Protein AF-A0AAW7KTG6-F1 (afdb_monomer)

Structure (mmCIF, N/CA/C/O backbone):
data_AF-A0AAW7KTG6-F1
#
_entry.id   AF-A0AAW7KTG6-F1
#
loop_
_atom_site.group_PDB
_atom_site.id
_atom_site.type_symbol
_atom_site.label_atom_id
_atom_site.label_alt_id
_atom_site.label_comp_id
_atom_site.label_asym_id
_atom_site.label_entity_id
_atom_site.label_seq_id
_atom_site.pdbx_PDB_ins_code
_atom_site.Cartn_x
_atom_site.Cartn_y
_atom_site.Cartn_z
_atom_site.occupancy
_atom_site.B_iso_or_equiv
_atom_site.auth_seq_id
_atom_site.auth_comp_id
_atom_site.auth_asym_id
_atom_site.auth_atom_id
_atom_site.pdbx_PDB_model_num
ATOM 1 N N . LEU A 1 1 ? -55.251 18.005 27.381 1.00 54.94 1 LEU A N 1
ATOM 2 C CA . LEU A 1 1 ? -54.548 16.953 26.604 1.00 54.94 1 LEU A CA 1
ATOM 3 C C . LEU A 1 1 ? -53.705 17.511 25.452 1.00 54.94 1 LEU A C 1
ATOM 5 O O . LEU A 1 1 ? -52.565 17.093 25.327 1.00 54.94 1 LEU A O 1
ATOM 9 N N . VAL A 1 2 ? -54.190 18.504 24.697 1.00 56.12 2 VAL A N 1
ATOM 10 C CA . VAL A 1 2 ? -53.517 19.065 23.500 1.00 56.12 2 VAL A CA 1
ATOM 11 C C . VAL A 1 2 ? -52.095 19.621 23.751 1.00 56.12 2 VAL A C 1
ATOM 13 O O . VAL A 1 2 ? -51.200 19.399 22.944 1.00 56.12 2 VAL A O 1
ATOM 16 N N . CYS A 1 3 ? -51.829 20.256 24.902 1.00 53.31 3 CYS A N 1
ATOM 17 C CA . CYS A 1 3 ? -50.490 20.791 25.218 1.00 53.31 3 CYS A CA 1
ATOM 18 C C . CYS A 1 3 ? -49.404 19.720 25.450 1.00 53.31 3 CYS A C 1
ATOM 20 O O . CYS A 1 3 ? -48.224 19.987 25.237 1.00 53.31 3 CYS A O 1
ATOM 22 N N . ARG A 1 4 ? -49.772 18.507 25.888 1.00 53.12 4 ARG A N 1
ATOM 23 C CA . ARG A 1 4 ? -48.797 17.448 26.211 1.00 53.12 4 ARG A CA 1
ATOM 24 C C . ARG A 1 4 ? -48.237 16.782 24.953 1.00 53.12 4 ARG A C 1
ATOM 26 O O . ARG A 1 4 ? -47.059 16.448 24.918 1.00 53.12 4 ARG A O 1
ATOM 33 N N . GLU A 1 5 ? -49.061 16.639 23.918 1.00 57.28 5 GLU A N 1
ATOM 34 C CA . GLU A 1 5 ? -48.641 16.072 22.631 1.00 57.28 5 GLU A CA 1
ATOM 35 C C . GLU A 1 5 ? -47.726 17.017 21.846 1.00 57.28 5 GLU A C 1
ATOM 37 O O . GLU A 1 5 ? -46.780 16.564 21.203 1.00 57.28 5 GLU A O 1
ATOM 42 N N . ALA A 1 6 ? -47.958 18.330 21.939 1.00 60.41 6 ALA A N 1
ATOM 43 C CA . ALA A 1 6 ? -47.102 19.331 21.306 1.00 60.41 6 ALA A CA 1
ATOM 44 C C . ALA A 1 6 ? -45.691 19.355 21.922 1.00 60.41 6 ALA A C 1
ATOM 46 O O . ALA A 1 6 ? -44.704 19.367 21.190 1.00 60.41 6 ALA A O 1
ATOM 47 N N . LEU A 1 7 ? -45.590 19.277 23.255 1.00 57.72 7 LEU A N 1
ATOM 48 C CA . LEU A 1 7 ? -44.311 19.209 23.975 1.00 57.72 7 LEU A CA 1
ATOM 49 C C . LEU A 1 7 ? -43.516 17.936 23.650 1.00 57.72 7 LEU A C 1
ATOM 51 O O . LEU A 1 7 ? -42.298 18.002 23.498 1.00 57.72 7 LEU A O 1
ATOM 55 N N . LEU A 1 8 ? -44.197 16.794 23.498 1.00 60.22 8 LEU A N 1
ATOM 56 C CA . LEU A 1 8 ? -43.552 15.523 23.152 1.00 60.22 8 LEU A CA 1
ATOM 57 C C . LEU A 1 8 ? -43.033 15.511 21.703 1.00 60.22 8 LEU A C 1
ATOM 59 O O . LEU A 1 8 ? -41.958 14.991 21.427 1.00 60.22 8 LEU A O 1
ATOM 63 N N . LYS A 1 9 ? -43.773 16.113 20.763 1.00 59.06 9 LYS A N 1
ATOM 64 C CA . LYS A 1 9 ? -43.326 16.239 19.366 1.00 59.06 9 LYS A CA 1
ATOM 65 C C . LYS A 1 9 ? -42.139 17.192 19.228 1.00 59.06 9 LYS A C 1
ATOM 67 O O . LYS A 1 9 ? -41.232 16.911 18.448 1.00 59.06 9 LYS A O 1
ATOM 72 N N . LEU A 1 10 ? -42.114 18.277 20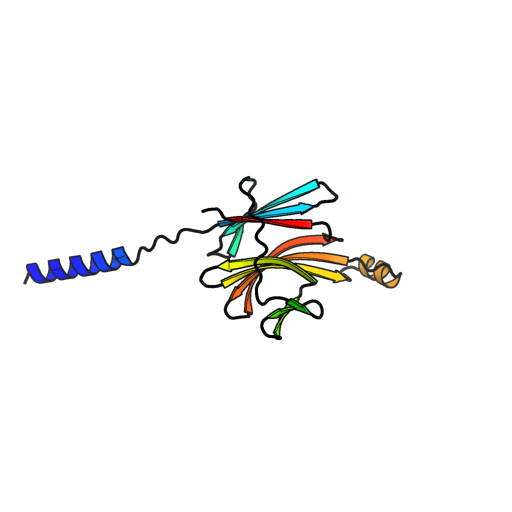.007 1.00 59.50 10 LEU A N 1
ATOM 73 C CA . LEU A 1 10 ? -41.000 19.227 20.007 1.00 59.50 10 LEU A CA 1
ATOM 74 C C . LEU A 1 10 ? -39.707 18.586 20.535 1.00 59.50 10 LEU A C 1
ATOM 76 O O . LEU A 1 10 ? -38.645 18.793 19.954 1.00 59.50 10 LEU A O 1
ATOM 80 N N . SER A 1 11 ? -39.795 17.770 21.594 1.00 58.97 11 SER A N 1
ATOM 81 C CA . SER A 1 11 ? -38.623 17.099 22.169 1.00 58.97 11 SER A CA 1
ATOM 82 C C . SER A 1 11 ? -38.060 16.010 21.255 1.00 58.97 11 SER A C 1
ATOM 84 O O . SER A 1 11 ? -36.844 15.912 21.114 1.00 58.97 11 SER A O 1
ATOM 86 N N . ILE A 1 12 ? -38.916 15.245 20.571 1.00 61.00 12 ILE A N 1
ATOM 87 C CA . ILE A 1 12 ? -38.491 14.221 19.602 1.00 61.00 12 ILE A CA 1
ATOM 88 C C . ILE A 1 12 ? -37.848 14.868 18.365 1.00 61.00 12 ILE A C 1
ATOM 90 O O . ILE A 1 12 ? -36.825 14.385 17.882 1.00 61.00 12 ILE A O 1
ATOM 94 N N . SER A 1 13 ? -38.395 15.987 17.878 1.00 59.09 13 SER A N 1
ATOM 95 C CA . SER A 1 13 ? -37.826 16.707 16.731 1.00 59.09 13 SER A CA 1
ATOM 96 C C . SER A 1 13 ? -36.478 17.361 17.060 1.00 59.09 13 SER A C 1
ATOM 98 O O . SER A 1 13 ? -35.589 17.3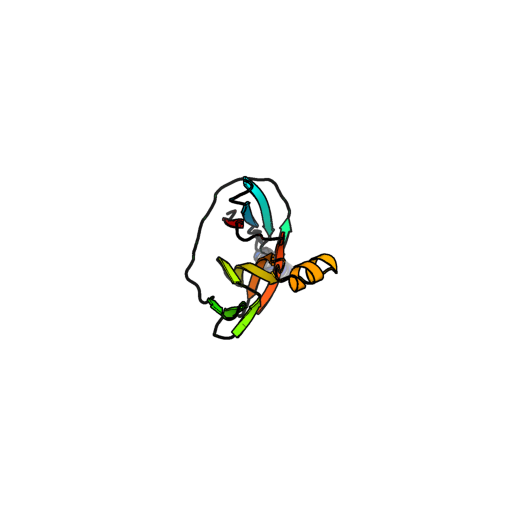77 16.212 1.00 59.09 13 SER A O 1
ATOM 100 N N . LEU A 1 14 ? -36.300 17.857 18.291 1.00 56.50 14 LEU A N 1
ATOM 101 C CA . LEU A 1 14 ? -35.021 18.390 18.769 1.00 56.50 14 LEU A CA 1
ATOM 102 C C . LEU A 1 14 ? -33.980 17.273 18.959 1.00 56.50 14 LEU A C 1
ATOM 104 O O . LEU A 1 14 ? -32.814 17.461 18.628 1.00 56.50 14 LEU A O 1
ATOM 108 N N . LEU A 1 15 ? -34.409 16.094 19.425 1.00 55.75 15 LEU A N 1
ATOM 109 C CA . LEU A 1 15 ? -33.554 14.911 19.551 1.00 55.75 15 LEU A CA 1
ATOM 110 C C . LEU A 1 15 ? -33.044 14.439 18.179 1.00 55.75 15 LEU A C 1
ATOM 112 O O . LEU A 1 15 ? -31.866 14.140 18.043 1.00 55.75 15 LEU A O 1
ATOM 116 N N . LEU A 1 16 ? -33.899 14.429 17.149 1.00 54.25 16 LEU A N 1
ATOM 117 C CA . LEU A 1 16 ? -33.520 14.069 15.774 1.00 54.25 16 LEU A CA 1
ATOM 118 C C . LEU A 1 16 ? -32.534 15.066 15.138 1.00 54.25 16 LEU A C 1
ATOM 120 O O . LEU A 1 16 ? -31.619 14.643 14.436 1.00 54.25 16 LEU A O 1
ATOM 124 N N . LEU A 1 17 ? -32.665 16.365 15.430 1.00 52.72 17 LEU A N 1
ATOM 125 C CA . LEU A 1 17 ? -31.733 17.408 14.969 1.00 52.72 17 LEU A CA 1
ATOM 126 C C . LEU A 1 17 ? -30.344 17.319 15.624 1.00 52.72 17 LEU A C 1
ATOM 128 O O . LEU A 1 17 ? -29.353 17.729 15.021 1.00 52.72 17 LEU A O 1
ATOM 132 N N . LEU A 1 18 ? -30.248 16.745 16.826 1.00 52.19 18 LEU A N 1
ATOM 133 C CA . LEU A 1 18 ? -28.968 16.492 17.498 1.00 52.19 18 LEU A CA 1
ATOM 134 C C . LEU A 1 18 ? -28.226 15.262 16.943 1.00 52.19 18 LEU A C 1
ATOM 136 O O . LEU A 1 18 ? -27.041 15.106 17.220 1.00 52.19 18 LEU A O 1
ATOM 140 N N . PHE A 1 19 ? -28.885 14.412 16.143 1.00 51.62 19 PHE A N 1
ATOM 141 C CA . PHE A 1 19 ? -28.254 13.263 15.477 1.00 51.62 19 PHE A CA 1
ATOM 142 C C . PHE A 1 19 ? -27.781 13.548 14.048 1.00 51.62 19 PHE A C 1
ATOM 144 O O . PHE A 1 19 ? -27.044 12.738 13.486 1.00 51.62 19 PHE A O 1
ATOM 151 N N . SER A 1 20 ? -28.113 14.705 13.472 1.00 43.09 20 SER A N 1
ATOM 152 C CA . SER A 1 20 ? -27.475 15.204 12.248 1.00 43.09 20 SER A CA 1
ATOM 153 C C . SER A 1 20 ? -26.084 15.766 12.555 1.00 43.09 20 SER A C 1
ATOM 155 O O . SER A 1 20 ? -25.802 16.947 12.366 1.00 43.09 20 SER A O 1
ATOM 157 N N . PHE A 1 21 ? -25.196 14.907 13.055 1.00 47.59 21 PHE A N 1
ATOM 158 C CA . PHE A 1 21 ? -23.769 15.178 13.015 1.00 47.59 21 PHE A CA 1
ATOM 159 C C . PHE A 1 21 ? -23.369 15.265 11.545 1.00 47.59 21 PHE A C 1
ATOM 161 O O . PHE A 1 21 ? -23.441 14.278 10.812 1.00 47.59 21 PHE A O 1
ATOM 168 N N . ASN A 1 22 ? -22.974 16.466 11.119 1.00 43.22 22 ASN A N 1
ATOM 169 C CA . ASN A 1 22 ? -22.273 16.675 9.862 1.00 43.22 22 ASN A CA 1
ATOM 170 C C . ASN A 1 22 ? -21.080 15.719 9.829 1.00 43.22 22 ASN A C 1
ATOM 172 O O . ASN A 1 22 ? -20.089 15.915 10.533 1.00 43.22 22 ASN A O 1
ATOM 176 N N . THR A 1 23 ? -21.186 14.668 9.025 1.00 51.41 23 THR A N 1
ATOM 177 C CA . THR A 1 23 ? -20.049 13.846 8.632 1.00 51.41 23 THR A CA 1
ATOM 178 C C . THR A 1 23 ? -19.234 14.693 7.668 1.00 51.41 23 THR A C 1
ATOM 180 O O . THR A 1 23 ? -19.413 14.640 6.457 1.00 51.41 23 THR A O 1
ATOM 183 N N . ILE A 1 24 ? -18.381 15.556 8.221 1.00 54.00 24 ILE A N 1
ATOM 184 C CA . ILE A 1 24 ? -17.347 16.235 7.445 1.00 54.00 24 ILE A CA 1
ATOM 185 C C . ILE A 1 24 ? -16.476 15.123 6.860 1.00 54.00 24 ILE A C 1
ATOM 187 O O . ILE A 1 24 ? -15.797 14.403 7.598 1.00 54.00 24 ILE A O 1
ATOM 191 N N . SER A 1 25 ? -16.572 14.929 5.543 1.00 57.06 25 SER A N 1
ATOM 192 C CA . SER A 1 25 ? -15.662 14.049 4.819 1.00 57.06 25 SER A CA 1
ATOM 193 C C . SER A 1 25 ? -14.272 14.648 4.932 1.00 57.06 25 SER A C 1
ATOM 195 O O . SER A 1 25 ? -14.042 15.768 4.485 1.00 57.06 25 SER A O 1
ATOM 197 N N . LYS A 1 26 ? -13.372 13.932 5.606 1.00 70.69 26 LYS A N 1
ATOM 198 C CA . LYS A 1 26 ? -11.953 14.271 5.604 1.00 70.69 26 LYS A CA 1
ATOM 199 C C . LYS A 1 26 ? -11.344 13.556 4.409 1.00 70.69 26 LYS A C 1
ATOM 201 O O . LYS A 1 26 ? -11.251 12.328 4.420 1.00 70.69 26 LYS A O 1
ATOM 206 N N . ASP A 1 27 ? -10.931 14.324 3.414 1.00 80.19 27 ASP A N 1
ATOM 207 C CA . ASP A 1 27 ? -10.280 13.789 2.226 1.00 80.19 27 ASP A CA 1
ATOM 208 C C . ASP A 1 27 ? -8.756 13.918 2.371 1.00 80.19 27 ASP A C 1
ATOM 210 O O . ASP A 1 27 ? -8.226 14.927 2.854 1.00 80.19 27 ASP A O 1
ATOM 214 N N . LEU A 1 28 ? -8.035 12.876 1.961 1.00 85.31 28 LEU A N 1
ATOM 215 C CA . LEU A 1 28 ? -6.578 12.879 1.862 1.00 85.31 28 LEU A CA 1
ATOM 216 C C . LEU A 1 28 ? -6.146 13.027 0.416 1.00 85.31 28 LEU A C 1
ATOM 218 O O . LEU A 1 28 ? -6.543 12.240 -0.436 1.00 85.31 28 LEU A O 1
ATOM 222 N N . SER A 1 29 ? -5.253 13.971 0.159 1.00 85.94 29 SER A N 1
ATOM 223 C CA . SER A 1 29 ? -4.547 14.064 -1.113 1.00 85.94 29 SER A CA 1
ATOM 224 C C . SER A 1 29 ? -3.238 13.290 -1.003 1.00 85.94 29 SER A C 1
ATOM 226 O O . SER A 1 29 ? -2.427 13.544 -0.115 1.00 85.94 29 SER A O 1
ATOM 228 N N . ILE A 1 30 ? -3.028 12.322 -1.887 1.00 87.25 30 ILE A N 1
ATOM 229 C CA . ILE A 1 30 ? -1.838 11.473 -1.930 1.00 87.25 30 ILE A CA 1
ATOM 230 C C . ILE A 1 30 ? -1.135 11.733 -3.256 1.00 87.25 30 ILE A C 1
ATOM 232 O O . ILE A 1 30 ? -1.690 11.481 -4.321 1.00 87.25 30 ILE A O 1
ATOM 236 N N . GLU A 1 31 ? 0.098 12.206 -3.189 1.00 88.50 31 GLU A N 1
ATOM 237 C CA . GLU A 1 31 ? 0.966 12.407 -4.339 1.00 88.50 31 GLU A CA 1
ATOM 238 C C . GLU A 1 31 ? 2.050 11.322 -4.345 1.00 88.50 31 GLU A C 1
ATOM 240 O O . GLU A 1 31 ? 2.844 11.202 -3.408 1.00 88.50 31 GLU A O 1
ATOM 245 N N . LEU A 1 32 ? 2.083 10.516 -5.405 1.00 87.38 32 LEU A N 1
ATOM 246 C CA . LEU A 1 32 ? 3.184 9.608 -5.710 1.00 87.38 32 LEU A CA 1
ATOM 247 C C . LEU A 1 32 ? 4.130 10.291 -6.694 1.00 87.38 32 LEU A C 1
ATOM 249 O O . LEU A 1 32 ? 3.702 10.697 -7.770 1.00 87.38 32 LEU A O 1
ATOM 253 N N . LEU A 1 33 ? 5.413 10.371 -6.354 1.00 86.62 33 LEU A N 1
ATOM 254 C CA . LEU A 1 33 ? 6.445 11.022 -7.160 1.00 86.62 33 LEU A CA 1
ATOM 255 C C . LEU A 1 33 ? 7.522 10.029 -7.564 1.00 86.62 33 LEU A C 1
ATOM 257 O O . LEU A 1 33 ? 8.221 9.496 -6.703 1.00 86.62 33 LEU A O 1
ATOM 261 N N . ASN A 1 34 ? 7.709 9.820 -8.862 1.00 84.38 34 ASN A N 1
ATOM 262 C CA . ASN A 1 34 ? 8.836 9.062 -9.379 1.00 84.38 34 ASN A CA 1
ATOM 263 C C . ASN A 1 34 ? 10.056 9.971 -9.526 1.00 84.38 34 ASN A C 1
ATOM 265 O O . ASN A 1 34 ? 10.141 10.756 -10.468 1.00 84.38 34 ASN A O 1
ATOM 269 N N . LEU A 1 35 ? 11.038 9.815 -8.640 1.00 83.31 35 LEU A N 1
ATOM 270 C CA . LEU A 1 35 ? 12.232 10.665 -8.640 1.00 83.31 35 LEU A CA 1
ATOM 271 C C . LEU A 1 35 ? 13.126 10.505 -9.882 1.00 83.31 35 LEU A C 1
ATOM 273 O O . LEU A 1 35 ? 13.962 11.364 -10.128 1.00 83.31 35 LEU A O 1
ATOM 277 N N . ILE A 1 36 ? 12.985 9.412 -10.641 1.00 83.81 36 ILE A N 1
ATOM 278 C CA . ILE A 1 36 ? 13.826 9.136 -11.819 1.00 83.81 36 ILE A CA 1
ATOM 279 C C . ILE A 1 36 ? 13.159 9.623 -13.106 1.00 83.81 36 ILE A C 1
ATOM 281 O O . ILE A 1 36 ? 13.827 10.171 -13.975 1.00 83.81 36 ILE A O 1
ATOM 285 N N . LYS A 1 37 ? 11.853 9.376 -13.251 1.00 80.88 37 LYS A N 1
ATOM 286 C CA . LYS A 1 37 ? 11.105 9.694 -14.479 1.00 80.88 37 LYS A CA 1
ATOM 287 C C . LYS A 1 37 ? 10.404 11.052 -14.440 1.00 80.88 37 LYS A C 1
ATOM 289 O O . LYS A 1 37 ? 9.785 11.417 -15.429 1.00 80.88 37 LYS A O 1
ATOM 294 N N . GLU A 1 38 ? 10.456 11.746 -13.302 1.00 79.12 38 GLU A N 1
ATOM 295 C CA . GLU A 1 38 ? 9.730 13.002 -13.059 1.00 79.12 38 GLU A CA 1
ATOM 296 C C . GLU A 1 38 ? 8.209 12.873 -13.289 1.00 79.12 38 GLU A C 1
ATOM 298 O O . GLU A 1 38 ? 7.509 13.834 -13.595 1.00 79.12 38 GLU A O 1
ATOM 303 N N . GLU A 1 39 ? 7.681 11.658 -13.120 1.00 81.69 39 GLU A N 1
ATOM 304 C CA . GLU A 1 39 ? 6.253 11.358 -13.207 1.00 81.69 39 GLU A CA 1
ATOM 305 C C . GLU A 1 39 ? 5.594 11.564 -11.840 1.00 81.69 39 GLU A C 1
ATOM 307 O O . GLU A 1 39 ? 6.150 11.167 -10.810 1.00 81.69 39 GLU A O 1
ATOM 312 N N . SER A 1 40 ? 4.383 12.124 -11.829 1.00 83.56 40 SER A N 1
ATOM 313 C CA . SER A 1 40 ? 3.572 12.242 -10.621 1.00 83.56 40 SER A CA 1
ATOM 314 C C . SER A 1 40 ? 2.161 11.696 -10.820 1.00 83.56 40 SER A C 1
ATOM 316 O O . SER A 1 40 ? 1.534 11.893 -11.864 1.00 83.56 40 SER A O 1
ATOM 318 N N . PHE A 1 41 ? 1.655 11.006 -9.799 1.00 84.75 41 PHE A N 1
ATOM 319 C CA . PHE A 1 41 ? 0.253 10.615 -9.703 1.00 84.75 41 PHE A CA 1
ATOM 320 C C . PHE A 1 41 ? -0.366 11.256 -8.473 1.00 84.75 41 PHE A C 1
ATOM 322 O O . PHE A 1 41 ? 0.181 11.156 -7.377 1.00 84.75 41 PHE A O 1
ATOM 329 N N . LEU A 1 42 ? -1.514 11.899 -8.665 1.00 84.69 42 LEU A N 1
ATOM 330 C CA . LEU A 1 42 ? -2.287 12.509 -7.595 1.00 84.69 42 LEU A CA 1
ATOM 331 C C . LEU A 1 42 ? -3.576 11.722 -7.399 1.00 84.69 42 LEU A C 1
ATOM 333 O O . LEU A 1 42 ? -4.327 11.483 -8.346 1.00 84.69 42 LEU A O 1
ATOM 337 N N . TYR A 1 43 ? -3.823 11.349 -6.154 1.00 86.12 43 TYR A N 1
ATOM 338 C CA . TYR A 1 43 ? -5.025 10.661 -5.726 1.00 86.12 43 TYR A CA 1
ATOM 339 C C . TYR A 1 43 ? -5.712 11.455 -4.626 1.00 86.12 43 TYR A C 1
ATOM 341 O O . TYR A 1 43 ? -5.054 12.065 -3.787 1.00 86.12 43 TYR A O 1
ATOM 349 N N . SER A 1 44 ? -7.036 11.396 -4.601 1.00 85.88 44 SER A N 1
ATOM 350 C CA . SER A 1 44 ? -7.849 11.825 -3.470 1.00 85.88 44 SER A CA 1
ATOM 351 C C . SER A 1 44 ? -8.476 10.588 -2.834 1.00 85.88 44 SER A C 1
ATOM 353 O O . SER A 1 44 ? -9.026 9.739 -3.534 1.00 85.88 44 SER A O 1
ATOM 355 N N . LEU A 1 45 ? -8.352 10.451 -1.520 1.00 87.50 45 LEU A N 1
ATOM 356 C CA . LEU A 1 45 ? -8.873 9.336 -0.745 1.00 87.50 45 LEU A CA 1
ATOM 357 C C . LEU A 1 45 ? -9.889 9.857 0.270 1.00 87.50 45 LEU A C 1
ATOM 359 O O . LEU A 1 45 ? -9.524 10.578 1.198 1.00 87.50 45 LEU A O 1
ATOM 363 N N . ASP A 1 46 ? -11.139 9.432 0.127 1.00 87.56 46 ASP A N 1
ATOM 364 C CA . ASP A 1 46 ? -12.170 9.632 1.146 1.00 87.56 46 ASP A CA 1
ATOM 365 C C . ASP A 1 46 ? -11.891 8.680 2.318 1.00 87.56 46 ASP A C 1
ATOM 367 O O . ASP A 1 46 ? -11.925 7.457 2.163 1.00 87.56 46 ASP A O 1
ATOM 371 N N . LEU A 1 47 ? -11.607 9.224 3.503 1.00 83.75 47 LEU A N 1
ATOM 372 C CA . LEU A 1 47 ? -11.272 8.430 4.691 1.00 83.75 47 LEU A CA 1
ATOM 373 C C . LEU A 1 47 ? -12.454 7.648 5.283 1.00 83.75 47 LEU A C 1
ATOM 375 O O . LEU A 1 47 ? -12.247 6.638 5.972 1.00 83.75 47 LEU A O 1
ATOM 379 N N . ASN A 1 48 ? -13.685 8.097 5.042 1.00 82.75 48 ASN A N 1
ATOM 380 C CA . ASN A 1 48 ? -14.890 7.444 5.541 1.00 82.75 48 ASN A CA 1
ATOM 381 C C . ASN A 1 48 ? -15.202 6.206 4.707 1.00 82.75 48 ASN A C 1
ATOM 383 O O . ASN A 1 48 ? -15.381 5.122 5.267 1.00 82.75 48 ASN A O 1
ATOM 387 N N . SER A 1 49 ? -15.242 6.366 3.382 1.00 83.69 49 SER A N 1
ATOM 388 C CA . SER A 1 49 ? -15.555 5.272 2.456 1.00 83.69 49 SER A CA 1
ATOM 389 C C . SER A 1 49 ? -14.343 4.443 2.038 1.00 83.69 49 SER A C 1
ATOM 391 O O . SER A 1 49 ? -14.533 3.367 1.478 1.00 83.69 49 SER A O 1
ATOM 393 N N . PHE A 1 50 ? -13.129 4.931 2.311 1.00 87.25 50 PHE A N 1
ATOM 394 C CA . PHE A 1 50 ? -11.862 4.364 1.847 1.00 87.25 50 PHE A CA 1
ATOM 395 C C . PHE A 1 50 ? -11.871 4.121 0.330 1.00 87.25 50 PHE A C 1
ATOM 397 O O . PHE A 1 50 ? -11.485 3.068 -0.167 1.00 87.25 50 PHE A O 1
ATOM 404 N N . LYS A 1 51 ? -12.367 5.107 -0.428 1.00 85.94 51 LYS A N 1
ATOM 405 C CA . LYS A 1 51 ? -12.415 5.063 -1.894 1.00 85.94 51 LYS A CA 1
ATOM 406 C C . LYS A 1 51 ? -11.441 6.053 -2.502 1.00 85.94 51 LYS A C 1
ATOM 408 O O . LYS A 1 51 ? -11.387 7.216 -2.106 1.00 85.94 51 LYS A O 1
ATOM 413 N N . LEU A 1 52 ? -10.698 5.565 -3.490 1.00 86.00 52 LEU A N 1
ATOM 414 C CA . LEU A 1 52 ? -9.729 6.339 -4.250 1.00 86.00 52 LEU A CA 1
ATOM 415 C C . LEU A 1 52 ? -10.411 6.984 -5.457 1.00 86.00 52 LEU A C 1
ATOM 417 O O . LEU A 1 52 ? -10.992 6.288 -6.288 1.00 86.00 52 LEU A O 1
ATOM 421 N N . ASN A 1 53 ? -10.286 8.299 -5.571 1.00 82.81 53 ASN A N 1
ATOM 422 C CA . ASN A 1 53 ? -10.661 9.061 -6.749 1.00 82.81 53 ASN A CA 1
ATOM 423 C C . ASN A 1 53 ? -9.388 9.604 -7.399 1.00 82.81 53 ASN A C 1
ATOM 425 O O . ASN A 1 53 ? -8.596 10.306 -6.766 1.00 82.81 53 ASN A O 1
ATOM 429 N N . GLU A 1 54 ? -9.186 9.288 -8.674 1.00 73.44 54 GLU A N 1
ATOM 430 C CA . GLU A 1 54 ? -8.131 9.909 -9.471 1.00 73.44 54 GLU A CA 1
ATOM 431 C C . GLU A 1 54 ? -8.571 11.325 -9.841 1.00 73.44 54 GLU A C 1
ATOM 433 O O . GLU A 1 54 ? -9.429 11.515 -10.699 1.00 73.44 54 GLU A O 1
ATOM 438 N N . ASN A 1 55 ? -7.996 12.326 -9.179 1.00 60.78 55 ASN A N 1
ATOM 439 C CA . ASN A 1 55 ? -8.253 13.730 -9.472 1.00 60.78 55 ASN A CA 1
ATOM 440 C C . ASN A 1 55 ? -6.930 14.490 -9.584 1.00 60.78 55 ASN A C 1
ATOM 442 O O . ASN A 1 55 ? -6.038 14.360 -8.748 1.00 60.78 55 ASN A O 1
ATOM 446 N N . LYS A 1 56 ? -6.833 15.344 -10.607 1.00 43.97 56 LYS A N 1
ATOM 447 C CA . LYS A 1 56 ? -5.782 16.359 -10.725 1.00 43.97 56 LYS A CA 1
ATOM 448 C C . LYS A 1 56 ? -6.173 17.574 -9.886 1.00 43.97 56 LYS A C 1
ATOM 450 O O . LYS A 1 56 ? -6.941 18.402 -10.364 1.00 43.97 56 LYS A O 1
ATOM 455 N N . SER A 1 57 ? -5.643 17.708 -8.673 1.00 39.22 57 SER A N 1
ATOM 456 C CA . SER A 1 57 ? -5.552 19.024 -8.028 1.00 39.22 57 SER A CA 1
ATOM 457 C C . SER A 1 57 ? -4.451 19.084 -6.972 1.00 39.22 57 SER A C 1
ATOM 459 O O . SER A 1 57 ? -4.359 18.231 -6.093 1.00 39.22 57 SER A O 1
ATOM 461 N N . THR A 1 58 ? -3.652 20.141 -7.081 1.00 47.91 58 THR A N 1
ATOM 462 C CA . THR A 1 58 ? -2.743 20.734 -6.090 1.00 47.91 58 THR A CA 1
ATOM 463 C C . THR A 1 58 ? -3.539 21.294 -4.907 1.00 47.91 58 THR A C 1
ATOM 465 O O . THR A 1 58 ? -4.603 21.869 -5.125 1.00 47.91 58 THR A O 1
ATOM 468 N N . ASP A 1 59 ? -3.096 21.144 -3.659 1.00 38.31 59 ASP A N 1
ATOM 469 C CA . ASP A 1 59 ? -2.058 21.955 -3.005 1.00 38.31 59 ASP A CA 1
ATOM 470 C C . ASP A 1 59 ? -1.877 21.537 -1.521 1.00 38.31 59 ASP A C 1
ATOM 472 O O . ASP A 1 59 ? -2.709 20.819 -0.963 1.00 38.31 59 ASP A O 1
ATOM 476 N N . ASN A 1 60 ? -0.806 22.033 -0.891 1.00 39.38 60 ASN A N 1
ATOM 477 C CA . ASN A 1 60 ? -0.402 21.916 0.527 1.00 39.38 60 ASN A CA 1
ATOM 478 C C . ASN A 1 60 ? 0.074 20.548 1.043 1.00 39.38 60 ASN A C 1
ATOM 480 O O . ASN A 1 60 ? -0.568 19.851 1.824 1.00 39.38 60 ASN A O 1
ATOM 484 N N . THR A 1 61 ? 1.316 20.245 0.683 1.00 44.06 61 THR A N 1
ATOM 485 C CA . THR A 1 61 ? 2.151 19.139 1.156 1.00 44.06 61 THR A CA 1
ATOM 486 C C . THR A 1 61 ? 2.383 19.157 2.670 1.00 44.06 61 THR A C 1
ATOM 488 O O . THR A 1 61 ? 2.950 20.112 3.202 1.00 44.06 61 THR A O 1
ATOM 491 N N . VAL A 1 62 ? 2.059 18.062 3.365 1.00 47.97 62 VAL A N 1
ATOM 492 C CA . VAL A 1 62 ? 2.464 17.852 4.763 1.00 47.97 62 VAL A CA 1
ATOM 493 C C . VAL A 1 62 ? 3.289 16.573 4.863 1.00 47.97 62 VAL A C 1
ATOM 495 O O . VAL A 1 62 ? 2.770 15.465 4.968 1.00 47.97 62 VAL A O 1
ATOM 498 N N . SER A 1 63 ? 4.611 16.720 4.885 1.00 44.03 63 SER A N 1
ATOM 499 C CA . SER A 1 63 ? 5.503 15.626 5.267 1.00 44.03 63 SER A CA 1
ATOM 500 C C . SER A 1 63 ? 5.410 15.422 6.776 1.00 44.03 63 SER A C 1
ATOM 502 O O . SER A 1 63 ? 6.039 16.146 7.542 1.00 44.03 63 SER A O 1
ATOM 504 N N . ALA A 1 64 ? 4.617 14.450 7.217 1.00 48.00 64 ALA A N 1
ATOM 505 C CA . ALA A 1 64 ? 4.623 14.015 8.606 1.00 48.00 64 ALA A CA 1
ATOM 506 C C . ALA A 1 64 ? 5.149 12.581 8.683 1.00 48.00 64 ALA A C 1
ATOM 508 O O . ALA A 1 64 ? 4.444 11.629 8.358 1.00 48.00 64 ALA A O 1
ATOM 509 N N . VAL A 1 65 ? 6.393 12.442 9.136 1.00 50.28 65 VAL A N 1
ATOM 510 C CA . VAL A 1 65 ? 6.875 11.204 9.750 1.00 50.28 65 VAL A CA 1
ATOM 511 C C . VAL A 1 65 ? 6.458 11.298 11.214 1.00 50.28 65 VAL A C 1
ATOM 513 O O . VAL A 1 65 ? 6.972 12.138 11.947 1.00 50.28 65 VAL A O 1
ATOM 516 N N . SER A 1 66 ? 5.470 10.505 11.626 1.00 44.84 66 SER A N 1
ATOM 517 C CA . SER A 1 66 ? 5.085 1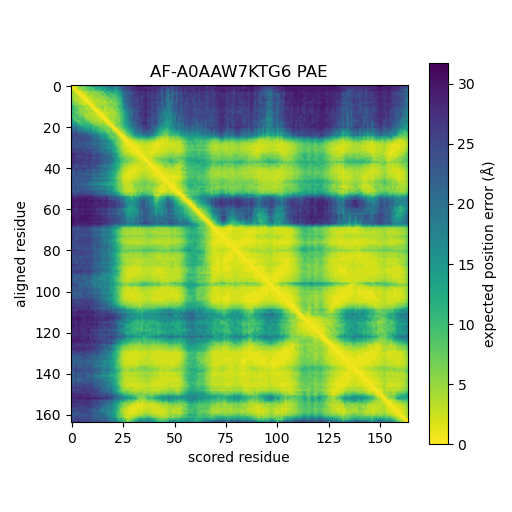0.373 13.032 1.00 44.84 66 SER A CA 1
ATOM 518 C C . SER A 1 66 ? 5.541 9.011 13.546 1.00 44.84 66 SER A C 1
ATOM 520 O O . SER A 1 66 ? 5.221 7.977 12.962 1.00 44.84 66 SER A O 1
ATOM 522 N N . GLU A 1 67 ? 6.324 9.037 14.624 1.00 55.09 67 GLU A N 1
ATOM 523 C CA . GLU A 1 67 ? 6.834 7.879 15.361 1.00 55.09 67 GLU A CA 1
ATOM 524 C C . GLU A 1 67 ? 5.685 7.032 15.916 1.00 55.09 67 GLU A C 1
ATOM 526 O O . GLU A 1 67 ? 5.102 7.393 16.935 1.00 55.09 67 GLU A O 1
ATOM 531 N N . HIS A 1 68 ? 5.342 5.909 15.282 1.00 62.03 68 HIS A N 1
ATOM 532 C CA . HIS A 1 68 ? 4.314 4.978 15.771 1.00 62.03 68 HIS A CA 1
ATOM 533 C C . HIS A 1 68 ? 4.790 3.516 15.712 1.00 62.03 68 HIS A C 1
ATOM 535 O O . HIS A 1 68 ? 5.729 3.188 14.993 1.00 62.03 68 HIS A O 1
ATOM 541 N N . ASN A 1 69 ? 4.099 2.652 16.474 1.00 79.81 69 ASN A N 1
ATOM 542 C CA . ASN A 1 69 ? 4.376 1.241 16.830 1.00 79.81 69 ASN A CA 1
ATOM 543 C C . ASN A 1 69 ? 4.503 0.225 15.671 1.00 79.81 69 ASN A C 1
ATOM 545 O O . ASN A 1 69 ? 4.381 -0.984 15.888 1.00 79.81 69 ASN A O 1
ATOM 549 N N . TYR A 1 70 ? 4.698 0.695 14.446 1.00 89.88 70 TYR A N 1
ATOM 550 C CA . TYR A 1 70 ? 4.838 -0.135 13.264 1.00 89.88 70 TYR A CA 1
ATOM 551 C C . TYR A 1 70 ? 6.311 -0.359 12.951 1.00 89.88 70 TYR A C 1
ATOM 553 O O . TYR A 1 70 ? 7.131 0.553 13.009 1.00 89.88 70 TYR A O 1
ATOM 561 N N . SER A 1 71 ? 6.647 -1.589 12.585 1.00 92.81 71 SER A N 1
ATOM 562 C CA . SER A 1 71 ? 7.986 -1.940 12.118 1.00 92.81 71 SER A CA 1
ATOM 563 C C . SER A 1 71 ? 7.896 -2.890 10.937 1.00 92.81 71 SER A C 1
ATOM 565 O O . SER A 1 71 ? 6.893 -3.584 10.766 1.00 92.81 71 SER A O 1
ATOM 567 N N . ILE A 1 72 ? 8.949 -2.926 10.126 1.00 94.06 72 ILE A N 1
ATOM 568 C CA . ILE A 1 72 ? 9.109 -3.951 9.099 1.00 94.06 72 ILE A CA 1
ATOM 569 C C . ILE A 1 72 ? 9.979 -5.068 9.662 1.00 94.06 72 ILE A C 1
ATOM 571 O O . ILE A 1 72 ? 11.113 -4.833 10.082 1.00 94.06 72 ILE A O 1
ATOM 575 N N . LYS A 1 73 ? 9.465 -6.299 9.646 1.00 93.62 73 LYS A N 1
ATOM 576 C CA . LYS A 1 73 ? 10.221 -7.501 10.011 1.00 93.62 73 LYS A CA 1
ATOM 577 C C . LYS A 1 73 ? 9.861 -8.628 9.059 1.00 93.62 73 LYS A C 1
ATOM 579 O O . LYS A 1 73 ? 8.688 -8.890 8.835 1.00 93.62 73 LYS A O 1
ATOM 584 N N . ASN A 1 74 ? 10.875 -9.309 8.523 1.00 92.62 74 ASN A N 1
ATOM 585 C CA . ASN A 1 74 ? 10.705 -10.440 7.604 1.00 92.62 74 ASN A CA 1
ATOM 586 C C . ASN A 1 74 ? 9.787 -10.135 6.403 1.00 92.62 74 ASN A C 1
ATOM 588 O O . ASN A 1 74 ? 9.010 -10.991 6.005 1.00 92.62 74 ASN A O 1
ATOM 592 N N . GLN A 1 75 ? 9.902 -8.933 5.825 1.00 92.88 75 GLN A N 1
ATOM 593 C CA . GLN A 1 75 ? 9.056 -8.469 4.711 1.00 92.88 75 GLN A CA 1
ATOM 594 C C . GLN A 1 75 ? 7.563 -8.359 5.061 1.00 92.88 75 GLN A C 1
ATOM 596 O O . GLN A 1 75 ? 6.708 -8.420 4.182 1.00 92.88 75 GLN A O 1
ATOM 601 N N . SER A 1 76 ? 7.247 -8.145 6.337 1.00 94.62 76 SER A N 1
ATOM 602 C CA . SER A 1 76 ? 5.892 -7.857 6.788 1.00 94.62 76 SER A CA 1
ATOM 603 C C . SER A 1 76 ? 5.849 -6.596 7.645 1.00 94.62 76 SER A C 1
ATOM 605 O O . SER A 1 76 ? 6.766 -6.316 8.423 1.00 94.62 76 SER A O 1
ATOM 607 N N . LEU A 1 77 ? 4.741 -5.866 7.537 1.00 95.12 77 LEU A N 1
ATOM 608 C CA . LEU A 1 77 ? 4.319 -4.854 8.492 1.00 95.12 77 LEU A CA 1
ATOM 609 C C . LEU A 1 77 ? 3.910 -5.552 9.791 1.00 95.12 77 LEU A C 1
ATOM 611 O O . LEU A 1 77 ? 3.037 -6.425 9.792 1.00 95.12 77 LEU A O 1
ATOM 615 N N . VAL A 1 78 ? 4.545 -5.165 10.894 1.00 94.31 78 VAL A N 1
ATOM 616 C CA . VAL A 1 78 ? 4.353 -5.765 12.214 1.00 94.31 78 VAL A CA 1
ATOM 617 C C . VAL A 1 78 ? 3.857 -4.726 13.212 1.00 94.31 78 VAL A C 1
ATOM 619 O O . VAL A 1 78 ? 4.439 -3.647 13.333 1.00 94.31 78 VAL A O 1
ATOM 622 N N . ILE A 1 79 ? 2.826 -5.100 13.973 1.00 91.69 79 ILE A N 1
ATOM 623 C CA . ILE A 1 79 ? 2.325 -4.387 15.155 1.00 91.69 79 ILE A CA 1
ATOM 624 C C . ILE A 1 79 ? 2.280 -5.361 16.335 1.00 91.69 79 ILE A C 1
ATOM 626 O O . ILE A 1 79 ? 1.801 -6.484 16.193 1.00 91.69 79 ILE A O 1
ATOM 630 N N . ASN A 1 80 ? 2.793 -4.967 17.505 1.00 88.88 80 ASN A N 1
ATOM 631 C CA . ASN A 1 80 ? 2.817 -5.817 18.709 1.00 88.88 80 ASN A CA 1
ATOM 632 C C . ASN A 1 80 ? 3.343 -7.244 18.431 1.00 88.88 80 ASN A C 1
ATOM 634 O O . ASN A 1 80 ? 2.737 -8.238 18.830 1.00 88.88 80 ASN A O 1
ATOM 638 N N . ASN A 1 81 ? 4.442 -7.345 17.677 1.00 88.06 81 ASN A N 1
ATOM 639 C CA . ASN A 1 81 ? 5.073 -8.596 17.234 1.00 88.06 81 ASN A CA 1
ATOM 640 C C . ASN A 1 81 ? 4.217 -9.512 16.334 1.00 88.06 81 ASN A C 1
ATOM 642 O O . ASN A 1 81 ? 4.653 -10.619 16.021 1.00 88.06 81 ASN A O 1
ATOM 646 N N . SER A 1 82 ? 3.051 -9.060 15.875 1.00 91.94 82 SER A N 1
ATOM 647 C CA . SER A 1 82 ? 2.197 -9.786 14.931 1.00 91.94 82 SER A CA 1
ATOM 648 C C . SER A 1 82 ? 2.312 -9.188 13.532 1.00 91.94 82 SER A C 1
ATOM 650 O O . SER A 1 82 ? 2.167 -7.977 13.361 1.00 91.94 82 SER A O 1
ATOM 652 N N . ALA A 1 83 ? 2.575 -10.032 12.533 1.00 94.38 83 ALA A N 1
ATOM 653 C CA . ALA A 1 83 ? 2.538 -9.635 11.129 1.00 94.38 83 ALA A CA 1
ATOM 654 C C . ALA A 1 83 ? 1.086 -9.424 10.684 1.00 94.38 83 ALA A C 1
ATOM 656 O O . ALA A 1 83 ? 0.225 -10.255 10.975 1.00 94.38 83 ALA A O 1
ATOM 657 N N . ILE A 1 84 ? 0.822 -8.312 9.999 1.00 95.25 84 ILE A N 1
ATOM 658 C CA . ILE A 1 84 ? -0.535 -7.919 9.591 1.00 95.25 84 ILE A CA 1
ATOM 659 C C . ILE A 1 84 ? -0.682 -7.684 8.087 1.00 95.25 84 ILE A C 1
ATOM 661 O O . ILE A 1 84 ? -1.805 -7.714 7.593 1.00 95.25 84 ILE A O 1
ATOM 665 N N . PHE A 1 85 ? 0.420 -7.452 7.367 1.00 95.62 85 PHE A N 1
ATOM 666 C CA . PHE A 1 85 ? 0.428 -7.266 5.914 1.00 95.62 85 PHE A CA 1
ATOM 667 C C . PHE A 1 85 ? 1.846 -7.441 5.348 1.00 95.62 85 PHE A C 1
ATOM 669 O O . PHE A 1 85 ? 2.812 -7.192 6.070 1.00 95.62 85 PHE A O 1
ATOM 676 N N . ASP A 1 86 ? 1.991 -7.814 4.077 1.00 94.94 86 ASP A N 1
ATOM 677 C CA . ASP A 1 86 ? 3.301 -7.919 3.417 1.00 94.94 86 ASP A CA 1
ATOM 678 C C . ASP A 1 86 ? 3.845 -6.532 3.051 1.00 94.94 86 ASP A C 1
ATOM 680 O O . ASP A 1 86 ? 3.195 -5.750 2.359 1.00 94.94 86 ASP A O 1
ATOM 684 N N . ALA A 1 87 ? 5.041 -6.202 3.535 1.00 94.88 87 ALA A N 1
ATOM 685 C CA . ALA A 1 87 ? 5.648 -4.889 3.352 1.00 94.88 87 ALA A CA 1
ATOM 686 C C . ALA A 1 87 ? 7.169 -4.934 3.526 1.00 94.88 87 ALA A C 1
ATOM 688 O O . ALA A 1 87 ? 7.699 -5.548 4.450 1.00 94.88 87 ALA A O 1
ATOM 689 N N . ASN A 1 88 ? 7.881 -4.197 2.683 1.00 94.31 88 ASN A N 1
ATOM 690 C CA . ASN A 1 88 ? 9.326 -4.003 2.758 1.00 94.31 88 ASN A CA 1
ATOM 691 C C . ASN A 1 88 ? 9.685 -2.633 3.341 1.00 94.31 88 ASN A C 1
ATOM 693 O O . ASN A 1 88 ? 10.778 -2.472 3.875 1.00 94.31 88 ASN A O 1
ATOM 697 N N . GLU A 1 89 ? 8.782 -1.657 3.249 1.00 92.69 89 GLU A N 1
ATOM 698 C CA . GLU A 1 89 ? 9.025 -0.287 3.699 1.00 92.69 89 GLU A CA 1
ATOM 699 C C . GLU A 1 89 ? 7.719 0.404 4.098 1.00 92.69 89 GLU A C 1
ATOM 701 O O . GLU A 1 89 ? 6.669 0.170 3.496 1.00 92.69 89 GLU A O 1
ATOM 706 N N . ILE A 1 90 ? 7.801 1.281 5.098 1.00 92.69 90 ILE A N 1
ATOM 707 C CA . ILE A 1 90 ? 6.717 2.174 5.506 1.00 92.69 90 ILE A CA 1
ATOM 708 C C . ILE A 1 90 ? 7.019 3.550 4.915 1.00 92.69 90 ILE A C 1
ATOM 710 O O . ILE A 1 90 ? 8.035 4.153 5.248 1.00 92.69 90 ILE A O 1
ATOM 714 N N . LEU A 1 91 ? 6.142 4.039 4.043 1.00 91.38 91 LEU A N 1
ATOM 715 C CA . LEU A 1 91 ? 6.302 5.322 3.353 1.00 91.38 91 LEU A CA 1
ATOM 716 C C . LEU A 1 91 ? 5.600 6.462 4.099 1.00 91.38 91 LEU A C 1
ATOM 718 O O . LEU A 1 91 ? 6.040 7.606 4.033 1.00 91.38 91 LEU A O 1
ATOM 722 N N . PHE A 1 92 ? 4.507 6.163 4.805 1.00 90.56 92 PHE A N 1
ATOM 723 C CA . PHE A 1 92 ? 3.755 7.146 5.584 1.00 90.56 92 PHE A CA 1
ATOM 724 C C . PHE A 1 92 ? 2.954 6.473 6.701 1.00 90.56 92 PHE A C 1
ATOM 726 O O . PHE A 1 92 ? 2.420 5.381 6.505 1.00 90.56 92 PHE A O 1
ATOM 733 N N . VAL A 1 93 ? 2.821 7.146 7.847 1.00 90.62 93 VAL A N 1
ATOM 734 C CA . VAL A 1 93 ? 1.946 6.727 8.952 1.00 90.62 93 VAL A CA 1
ATOM 735 C C . VAL A 1 93 ? 1.259 7.945 9.539 1.00 90.62 93 VAL A C 1
ATOM 737 O O . VAL A 1 93 ? 1.914 8.930 9.884 1.00 90.62 93 VAL A O 1
ATOM 740 N N . LYS A 1 94 ? -0.056 7.856 9.725 1.00 88.75 94 LYS A N 1
ATOM 741 C CA . LYS A 1 94 ? -0.808 8.829 10.510 1.00 88.75 94 LYS A CA 1
ATOM 742 C C . LYS A 1 94 ? -1.976 8.183 11.230 1.00 88.75 94 LYS A C 1
ATOM 744 O O . LYS A 1 94 ? -2.774 7.475 10.625 1.00 88.75 94 LYS A O 1
ATOM 749 N N . ARG A 1 95 ? -2.112 8.491 12.517 1.00 87.25 95 ARG A N 1
ATOM 750 C CA . ARG A 1 95 ? -3.281 8.104 13.298 1.00 87.25 95 ARG A CA 1
ATOM 751 C C . ARG A 1 95 ? -4.428 9.092 13.109 1.00 87.25 95 ARG A C 1
ATOM 753 O O . ARG A 1 95 ? -4.245 10.303 13.241 1.00 87.25 95 ARG A O 1
ATOM 760 N N . PHE A 1 96 ? -5.607 8.552 12.834 1.00 85.06 96 PHE A N 1
ATOM 761 C CA . PHE A 1 96 ? -6.894 9.233 12.920 1.00 85.06 96 PHE A CA 1
ATOM 762 C C . PHE A 1 96 ? -7.635 8.764 14.178 1.00 85.06 96 PHE A C 1
ATOM 764 O O . PHE A 1 96 ? -7.186 7.856 14.876 1.00 85.06 96 PHE A O 1
ATOM 771 N N . GLU A 1 97 ? -8.763 9.397 14.503 1.00 83.19 97 GLU A N 1
ATOM 772 C CA . GLU A 1 97 ? -9.470 9.178 15.775 1.00 83.19 97 GLU A CA 1
ATOM 773 C C . GLU A 1 97 ? -9.757 7.695 16.075 1.00 83.19 97 GLU A C 1
ATOM 775 O O . GLU A 1 97 ? -9.646 7.262 17.221 1.00 83.19 97 GLU A O 1
ATOM 780 N N . ASN A 1 98 ? -10.081 6.899 15.054 1.00 87.38 98 ASN A N 1
ATOM 781 C CA . ASN A 1 98 ? -10.533 5.515 15.202 1.00 87.38 98 ASN A CA 1
ATOM 782 C C . ASN A 1 98 ? -9.781 4.482 14.340 1.00 87.38 98 ASN A C 1
ATOM 784 O O . ASN A 1 98 ? -10.140 3.305 14.390 1.00 87.38 98 ASN A O 1
ATOM 788 N N . PHE A 1 99 ? -8.763 4.882 13.576 1.00 90.88 99 PHE A N 1
ATOM 789 C CA . PHE A 1 99 ? -7.913 3.983 12.786 1.00 90.88 99 PHE A CA 1
ATOM 790 C C . PHE A 1 99 ? -6.540 4.615 12.523 1.00 90.88 99 PHE A C 1
ATOM 792 O O . PHE A 1 99 ? -6.372 5.831 12.611 1.00 90.88 99 PHE A O 1
ATOM 799 N N . ASP A 1 100 ? -5.569 3.786 12.158 1.00 91.31 100 ASP A N 1
ATOM 800 C CA . ASP A 1 100 ? -4.277 4.218 11.641 1.00 91.31 100 ASP A CA 1
ATOM 801 C C . ASP A 1 100 ? -4.283 4.108 10.115 1.00 91.31 100 ASP A C 1
ATOM 803 O O . ASP A 1 100 ? -4.701 3.099 9.547 1.00 91.31 100 ASP A O 1
ATOM 807 N N . PHE A 1 101 ? -3.827 5.159 9.447 1.00 91.88 101 PHE A N 1
ATOM 808 C CA . PHE A 1 101 ? -3.596 5.174 8.013 1.00 91.88 101 PHE A CA 1
ATOM 809 C C . PHE A 1 101 ? -2.115 4.957 7.743 1.00 91.88 101 PHE A C 1
ATOM 811 O O . PHE A 1 101 ? -1.271 5.706 8.246 1.00 91.88 101 PHE A O 1
ATOM 818 N N . VAL A 1 102 ? -1.796 3.938 6.954 1.00 93.38 102 VAL A N 1
ATOM 819 C CA . VAL A 1 102 ? -0.412 3.551 6.674 1.00 93.38 102 VAL A CA 1
ATOM 820 C C . VAL A 1 102 ? -0.238 3.380 5.178 1.00 93.38 102 VAL A C 1
ATOM 822 O O . VAL A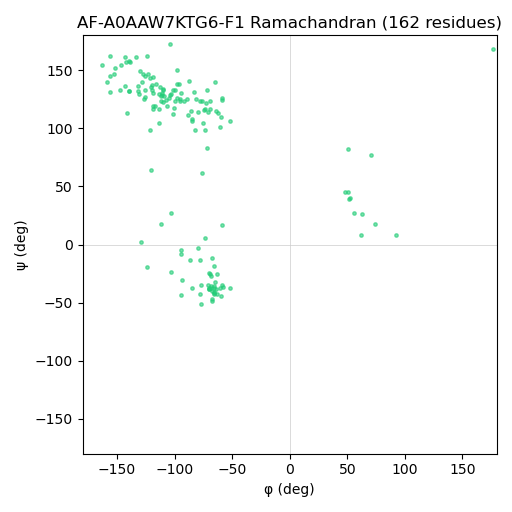 1 102 ? -0.997 2.653 4.550 1.00 93.38 102 VAL A O 1
ATOM 825 N N . ILE A 1 103 ? 0.780 4.015 4.604 1.00 93.81 103 ILE A N 1
ATOM 826 C CA . ILE A 1 103 ? 1.193 3.745 3.228 1.00 93.81 103 ILE A CA 1
ATOM 827 C C . ILE A 1 103 ? 2.470 2.923 3.274 1.00 93.81 103 ILE A C 1
ATOM 829 O O . ILE A 1 103 ? 3.448 3.316 3.912 1.00 93.81 103 ILE A O 1
ATOM 833 N N . ILE A 1 104 ? 2.459 1.784 2.595 1.00 94.81 104 ILE A N 1
ATOM 834 C CA . ILE A 1 104 ? 3.572 0.836 2.564 1.00 94.81 104 ILE A CA 1
ATOM 835 C C . ILE A 1 104 ? 4.025 0.550 1.138 1.00 94.81 104 ILE A C 1
ATOM 837 O O . ILE A 1 104 ? 3.280 0.732 0.171 1.00 94.81 104 ILE A O 1
ATOM 841 N N . ARG A 1 105 ? 5.236 0.015 1.027 1.00 94.38 105 ARG A N 1
ATOM 842 C CA . ARG A 1 105 ? 5.780 -0.571 -0.193 1.00 94.38 105 ARG A CA 1
ATOM 843 C C . ARG A 1 105 ? 5.944 -2.076 -0.019 1.00 94.38 105 ARG A C 1
ATOM 845 O O . ARG A 1 105 ? 6.607 -2.510 0.917 1.00 94.38 105 ARG A O 1
ATOM 852 N N . GLU A 1 106 ? 5.406 -2.849 -0.951 1.00 93.88 106 GLU A N 1
ATOM 853 C CA . GLU A 1 106 ? 5.633 -4.292 -1.096 1.00 93.88 106 GLU A CA 1
ATOM 854 C C . GLU A 1 106 ? 6.483 -4.517 -2.355 1.00 93.88 106 GLU A C 1
ATOM 856 O O . GLU A 1 106 ? 6.130 -4.051 -3.438 1.00 93.88 106 GLU A O 1
ATOM 861 N N . THR A 1 107 ? 7.587 -5.243 -2.237 1.00 89.94 107 THR A N 1
ATOM 862 C CA . THR A 1 107 ? 8.465 -5.631 -3.341 1.00 89.94 107 THR A CA 1
ATOM 863 C C . THR A 1 107 ? 8.645 -7.138 -3.314 1.00 89.94 107 THR A C 1
ATOM 865 O O . THR A 1 107 ? 9.090 -7.700 -2.318 1.00 89.94 107 THR A O 1
ATOM 868 N N . TYR A 1 108 ? 8.346 -7.793 -4.432 1.00 85.75 108 TYR A N 1
ATOM 869 C CA . TYR A 1 108 ? 8.477 -9.240 -4.569 1.00 85.75 108 TYR A CA 1
ATOM 870 C C . TYR A 1 108 ? 8.973 -9.618 -5.965 1.00 85.75 108 TYR A C 1
ATOM 872 O O . TYR A 1 108 ? 8.804 -8.883 -6.942 1.00 85.75 108 TYR A O 1
ATOM 880 N N . ASN A 1 109 ? 9.576 -10.800 -6.068 1.00 82.31 109 ASN A N 1
ATOM 881 C CA . ASN A 1 109 ? 9.988 -11.362 -7.350 1.00 82.31 109 ASN A CA 1
ATOM 882 C C . ASN A 1 109 ? 8.765 -11.945 -8.060 1.00 82.31 109 ASN A C 1
ATOM 884 O O . ASN A 1 109 ? 8.078 -12.809 -7.513 1.00 82.31 109 ASN A O 1
ATOM 888 N N . SER A 1 110 ? 8.482 -11.484 -9.276 1.00 73.06 110 SER A N 1
ATOM 889 C CA . SER A 1 110 ? 7.339 -11.979 -10.037 1.00 73.06 110 SER A CA 1
ATOM 890 C C . SER A 1 110 ? 7.718 -13.100 -10.991 1.00 7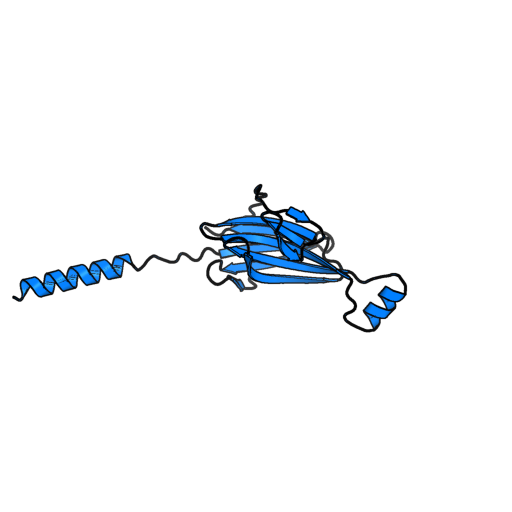3.06 110 SER A C 1
ATOM 892 O O . SER A 1 110 ? 8.593 -12.946 -11.840 1.00 73.06 110 SER A O 1
ATOM 894 N N . PHE A 1 111 ? 6.948 -14.184 -10.916 1.00 77.06 111 PHE A N 1
ATOM 895 C CA . PHE A 1 111 ? 6.991 -15.323 -11.837 1.00 77.06 111 PHE A CA 1
ATOM 896 C C . PHE A 1 111 ? 5.715 -15.418 -12.686 1.00 77.06 111 PHE A C 1
ATOM 898 O O . PHE A 1 111 ? 5.389 -16.467 -13.230 1.00 77.06 111 PHE A O 1
ATOM 905 N N . SER A 1 112 ? 4.948 -14.326 -12.768 1.00 73.00 112 SER A N 1
ATOM 906 C CA . SER A 1 112 ? 3.562 -14.338 -13.250 1.00 73.00 112 SER A CA 1
ATOM 907 C C . SER A 1 112 ? 3.384 -14.670 -14.734 1.00 73.00 112 SER A C 1
ATOM 909 O O . SER A 1 112 ? 2.252 -14.852 -15.170 1.00 73.00 112 SER A O 1
ATOM 911 N N . ASN A 1 113 ? 4.451 -14.686 -15.537 1.00 77.12 113 ASN A N 1
ATOM 912 C CA . ASN A 1 113 ? 4.377 -15.129 -16.926 1.00 77.12 113 ASN A CA 1
ATOM 913 C C . ASN A 1 113 ? 5.647 -15.906 -17.335 1.00 77.12 113 ASN A C 1
ATOM 915 O O . ASN A 1 113 ? 6.682 -15.775 -16.673 1.00 77.12 1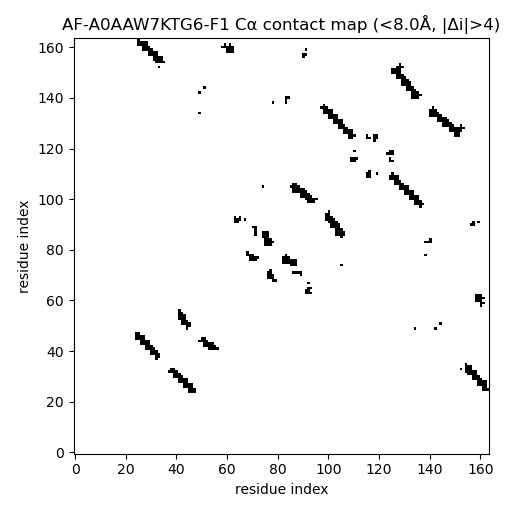13 ASN A O 1
ATOM 919 N N . PRO A 1 114 ? 5.588 -16.694 -18.426 1.00 77.06 114 PRO A N 1
ATOM 920 C CA . PRO A 1 114 ? 6.691 -17.563 -18.835 1.00 77.06 114 PRO A CA 1
ATOM 921 C C . PRO A 1 114 ? 7.992 -16.806 -19.112 1.00 77.06 114 PRO A C 1
ATOM 923 O O . PRO A 1 114 ? 9.063 -17.299 -18.787 1.00 77.06 114 PRO A O 1
ATOM 926 N N . LEU A 1 115 ? 7.908 -15.587 -19.654 1.00 78.88 115 LEU A N 1
ATOM 927 C CA . LEU A 1 115 ? 9.080 -14.748 -19.910 1.00 78.88 115 LEU A CA 1
ATOM 928 C C . LEU A 1 115 ? 9.742 -14.295 -18.604 1.00 78.88 115 LEU A C 1
ATOM 930 O O . LEU A 1 115 ? 10.941 -14.477 -18.436 1.00 78.88 115 LEU A O 1
ATOM 934 N N . LYS A 1 116 ? 8.967 -13.771 -17.650 1.00 75.12 116 LYS A N 1
ATOM 935 C CA . LYS A 1 116 ? 9.457 -13.351 -16.328 1.00 75.12 116 LYS A CA 1
ATOM 936 C C . LYS A 1 116 ? 10.063 -14.530 -15.567 1.00 75.12 116 LYS A C 1
ATOM 938 O O . LYS A 1 116 ? 11.093 -14.371 -14.920 1.00 75.12 116 LYS A O 1
ATOM 943 N N . LEU A 1 117 ? 9.474 -15.719 -15.703 1.00 79.00 117 LEU A N 1
ATOM 944 C CA . LEU A 1 117 ? 10.003 -16.951 -15.124 1.00 79.00 117 LEU A CA 1
ATOM 945 C C . LEU A 1 117 ? 11.327 -17.374 -15.776 1.00 79.00 117 LEU A C 1
ATOM 947 O O . LEU A 1 117 ? 12.280 -17.654 -15.058 1.00 79.00 117 LEU A O 1
ATOM 951 N N . LEU A 1 118 ? 11.422 -17.370 -17.108 1.00 80.06 118 LEU A N 1
ATOM 952 C CA . LEU A 1 118 ? 12.660 -17.697 -17.828 1.00 80.06 118 LEU A CA 1
ATOM 953 C C . LEU A 1 118 ? 13.801 -16.745 -17.463 1.00 80.06 118 LEU A C 1
ATOM 955 O O . LEU A 1 118 ? 14.913 -17.187 -17.191 1.00 80.06 118 LEU A O 1
ATOM 959 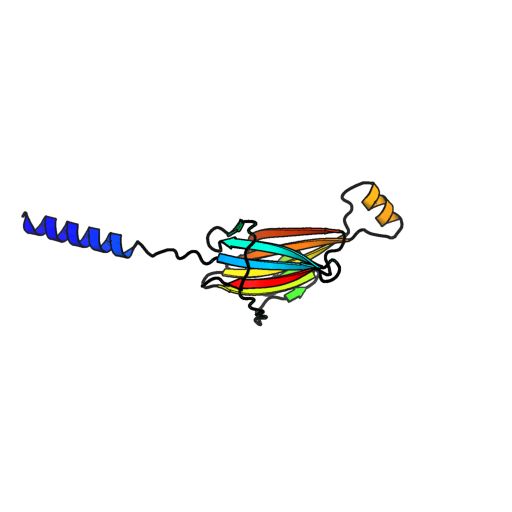N N . VAL A 1 119 ? 13.514 -15.445 -17.406 1.00 79.88 119 VAL A N 1
ATOM 960 C CA . VAL A 1 119 ? 14.497 -14.421 -17.030 1.00 79.88 119 VAL A CA 1
ATOM 961 C C . VAL A 1 119 ? 14.931 -14.599 -15.567 1.00 79.88 119 VAL A C 1
ATOM 963 O O . VAL A 1 119 ? 16.116 -14.485 -15.260 1.00 79.88 119 VAL A O 1
ATOM 966 N N . ALA A 1 120 ? 14.015 -14.983 -14.670 1.00 80.19 120 ALA A N 1
ATOM 967 C CA . ALA A 1 120 ? 14.358 -15.313 -13.288 1.00 80.19 120 ALA A CA 1
ATOM 968 C C . ALA A 1 120 ? 15.240 -16.569 -13.170 1.00 80.19 120 ALA A C 1
ATOM 970 O O . ALA A 1 120 ? 16.206 -16.557 -12.409 1.00 80.19 120 ALA A O 1
ATOM 971 N N . VAL A 1 121 ? 14.958 -17.624 -13.944 1.00 81.12 121 VAL A N 1
ATOM 972 C CA . VAL A 1 121 ? 15.789 -18.844 -14.009 1.00 81.12 121 VAL A CA 1
ATOM 973 C C . VAL A 1 121 ? 17.175 -18.544 -14.587 1.00 81.12 121 VAL A C 1
ATOM 975 O O . VAL A 1 121 ? 18.160 -19.127 -14.145 1.00 81.12 121 VAL A O 1
ATOM 978 N N . ALA A 1 122 ? 17.276 -17.583 -15.506 1.00 84.12 122 ALA A N 1
ATOM 979 C CA . ALA A 1 122 ? 18.544 -17.070 -16.022 1.00 84.12 122 ALA A CA 1
ATOM 980 C C . ALA A 1 122 ? 19.311 -16.173 -15.022 1.00 84.12 122 ALA A C 1
ATOM 982 O O . ALA A 1 122 ? 20.339 -15.607 -15.380 1.00 84.12 122 ALA A O 1
ATOM 983 N N . GLY A 1 123 ? 18.834 -16.036 -13.778 1.00 79.38 123 GLY A N 1
ATOM 984 C CA . GLY A 1 123 ? 19.500 -15.280 -12.712 1.00 79.38 123 GLY A CA 1
ATOM 985 C C . GLY A 1 123 ? 19.076 -13.814 -12.595 1.00 79.38 123 GLY A C 1
ATOM 986 O O . GLY A 1 123 ? 19.661 -13.076 -11.805 1.00 79.38 123 GLY A O 1
ATOM 987 N N . HIS A 1 124 ? 18.050 -13.379 -13.332 1.00 80.19 124 HIS A N 1
ATOM 988 C CA . HIS A 1 124 ? 17.591 -11.987 -13.360 1.00 80.19 124 HIS A CA 1
ATOM 989 C C . HIS A 1 124 ? 16.121 -11.857 -12.918 1.00 80.19 124 HIS A C 1
ATOM 991 O O . HIS A 1 124 ? 15.261 -11.479 -13.712 1.00 80.19 124 HIS A O 1
ATOM 997 N N . PRO A 1 125 ? 15.763 -12.181 -11.662 1.00 75.81 125 PRO A N 1
ATOM 998 C CA . PRO A 1 125 ? 14.372 -12.113 -11.226 1.00 75.81 125 PRO A CA 1
ATOM 999 C C . PRO A 1 125 ? 13.810 -10.695 -11.382 1.00 75.81 125 PRO A C 1
ATOM 1001 O O . PRO A 1 125 ? 14.364 -9.724 -10.867 1.00 75.81 125 PRO A O 1
ATOM 1004 N N . MET A 1 126 ? 12.685 -10.577 -12.091 1.00 79.88 126 MET A N 1
ATOM 1005 C CA . MET A 1 126 ? 12.002 -9.296 -12.241 1.00 79.88 126 MET A CA 1
ATOM 1006 C C . MET A 1 126 ? 11.276 -8.937 -10.945 1.00 79.88 126 MET A C 1
ATOM 1008 O O . MET A 1 126 ? 10.321 -9.609 -10.545 1.00 79.88 126 MET A O 1
ATOM 1012 N N . GLN A 1 127 ? 11.715 -7.852 -10.312 1.00 83.69 127 GLN A N 1
ATOM 1013 C CA . GLN A 1 127 ? 11.078 -7.307 -9.119 1.00 83.69 127 GLN A CA 1
ATOM 1014 C C . GLN A 1 127 ? 9.865 -6.457 -9.494 1.00 83.69 127 GLN A C 1
ATOM 1016 O O . GLN A 1 127 ? 9.961 -5.504 -10.272 1.00 83.69 127 GLN A O 1
ATOM 1021 N N . ILE A 1 128 ? 8.720 -6.798 -8.911 1.00 87.12 128 ILE A N 1
ATOM 1022 C CA . ILE A 1 128 ? 7.515 -5.975 -8.949 1.00 87.12 128 ILE A CA 1
ATOM 1023 C C . ILE A 1 128 ? 7.405 -5.254 -7.619 1.00 87.12 128 ILE A C 1
ATOM 1025 O O . ILE A 1 128 ? 7.499 -5.871 -6.560 1.00 87.12 128 ILE A O 1
ATOM 1029 N N . THR A 1 129 ? 7.139 -3.957 -7.694 1.00 89.25 129 THR A N 1
ATOM 1030 C CA . THR A 1 129 ? 6.846 -3.131 -6.531 1.00 89.25 129 THR A CA 1
ATOM 1031 C C . THR A 1 129 ? 5.394 -2.676 -6.589 1.00 89.25 129 THR A C 1
ATOM 1033 O O . THR A 1 129 ? 4.888 -2.253 -7.636 1.00 89.25 129 THR A O 1
ATOM 1036 N N . LYS A 1 130 ? 4.717 -2.757 -5.450 1.00 92.75 130 LYS A N 1
ATOM 1037 C CA . LYS A 1 130 ? 3.380 -2.221 -5.223 1.00 92.75 130 LYS A CA 1
ATOM 1038 C C . LYS A 1 130 ? 3.435 -1.221 -4.075 1.00 92.75 130 LYS A C 1
ATOM 1040 O O . LYS A 1 130 ? 4.165 -1.432 -3.108 1.00 92.75 130 LYS A O 1
ATOM 1045 N N . ILE A 1 131 ? 2.652 -0.155 -4.173 1.00 93.81 131 ILE A N 1
ATOM 1046 C CA . ILE A 1 131 ? 2.416 0.759 -3.049 1.00 93.81 131 ILE A CA 1
ATOM 1047 C C . ILE A 1 131 ? 0.952 0.629 -2.660 1.00 93.81 131 ILE A C 1
ATOM 1049 O O . ILE A 1 131 ? 0.080 0.721 -3.530 1.00 93.81 131 ILE A O 1
ATOM 1053 N N . TYR A 1 132 ? 0.699 0.415 -1.372 1.00 95.38 132 TYR A N 1
ATOM 1054 C CA . TYR A 1 132 ? -0.647 0.316 -0.817 1.00 95.38 132 TYR A CA 1
ATOM 1055 C C . TYR A 1 132 ? -0.891 1.396 0.218 1.00 95.38 132 TYR A C 1
ATOM 1057 O O . TYR A 1 132 ? 0.002 1.716 0.998 1.00 95.38 132 TYR A O 1
ATOM 1065 N N . ALA A 1 133 ? -2.120 1.893 0.246 1.00 95.06 133 ALA A N 1
ATOM 1066 C CA . ALA A 1 133 ? -2.694 2.622 1.360 1.00 95.06 133 ALA A CA 1
ATOM 1067 C C . ALA A 1 133 ? -3.545 1.651 2.188 1.00 95.06 133 ALA A C 1
ATOM 1069 O O . ALA A 1 133 ? -4.423 0.985 1.647 1.00 95.06 133 ALA A O 1
ATOM 1070 N N . LEU A 1 134 ? -3.279 1.566 3.487 1.00 95.75 134 LEU A N 1
ATOM 1071 C CA . LEU A 1 134 ? -3.915 0.645 4.424 1.00 95.75 134 LEU A CA 1
ATOM 1072 C C . LEU A 1 134 ? -4.707 1.422 5.473 1.00 95.75 134 LEU A C 1
ATOM 1074 O O . LEU A 1 134 ? -4.216 2.408 6.034 1.00 95.75 134 LEU A O 1
ATOM 1078 N N . LYS A 1 135 ? -5.901 0.925 5.786 1.00 94.94 135 LYS A N 1
ATOM 1079 C CA . LYS A 1 135 ? -6.693 1.317 6.950 1.00 94.94 135 LYS A CA 1
ATOM 1080 C C . LYS A 1 135 ? -6.538 0.247 8.017 1.00 94.94 135 LYS A C 1
ATOM 1082 O O . LYS A 1 135 ? -6.996 -0.879 7.843 1.00 94.94 135 LYS A O 1
ATOM 1087 N N . ILE A 1 136 ? -5.886 0.581 9.123 1.00 94.31 136 ILE A N 1
ATOM 1088 C CA . ILE A 1 136 ? -5.618 -0.358 10.213 1.00 94.31 136 ILE A CA 1
ATOM 1089 C C . ILE A 1 136 ? -6.465 0.017 11.419 1.00 94.31 136 ILE A C 1
ATOM 1091 O O . ILE A 1 136 ? -6.353 1.113 11.966 1.00 94.31 136 ILE A O 1
ATOM 1095 N N . LYS A 1 137 ? -7.286 -0.918 11.887 1.00 93.25 137 LYS A N 1
ATOM 1096 C CA . LYS A 1 137 ? -8.145 -0.729 13.054 1.00 93.25 137 LYS A CA 1
ATOM 1097 C C . LYS A 1 137 ? -8.015 -1.914 13.991 1.00 93.25 137 LYS A C 1
ATOM 1099 O O . LYS A 1 137 ? -8.043 -3.068 13.573 1.00 93.25 137 LYS A O 1
ATOM 1104 N N . SER A 1 138 ? -7.830 -1.625 15.277 1.00 91.25 138 SER A N 1
ATOM 1105 C CA . SER A 1 138 ? -7.652 -2.648 16.317 1.00 91.25 138 SER A CA 1
ATOM 1106 C C . SER A 1 138 ? -6.562 -3.683 15.984 1.00 91.25 138 SER A C 1
ATOM 1108 O O . SER A 1 138 ? -6.723 -4.874 16.245 1.00 91.25 138 SER A O 1
ATOM 1110 N N . GLY A 1 139 ? -5.453 -3.226 15.389 1.00 89.69 139 GLY A N 1
ATOM 1111 C CA . GLY A 1 139 ? -4.297 -4.066 15.060 1.00 89.69 139 GLY A CA 1
ATOM 1112 C C . GLY A 1 139 ? -4.495 -5.012 13.875 1.00 89.69 139 GLY A C 1
ATOM 1113 O O . GLY A 1 139 ? -3.735 -5.964 13.741 1.00 89.69 139 GLY A O 1
ATOM 1114 N N . LYS A 1 140 ? -5.502 -4.781 13.027 1.00 93.25 140 LYS A N 1
ATOM 1115 C CA . LYS A 1 140 ? -5.742 -5.539 11.793 1.00 93.25 140 LYS A CA 1
ATOM 1116 C C . LYS A 1 140 ? -5.947 -4.587 10.622 1.00 93.25 140 LYS A C 1
ATOM 1118 O O . LYS A 1 140 ? -6.468 -3.490 10.816 1.00 93.25 140 LYS A O 1
ATOM 1123 N N . VAL A 1 141 ? -5.561 -5.020 9.425 1.00 95.12 141 VAL A N 1
ATOM 1124 C CA . VAL A 1 141 ? -5.909 -4.318 8.184 1.00 95.12 141 VAL A CA 1
ATOM 1125 C C . VAL A 1 141 ? -7.406 -4.513 7.948 1.00 95.12 141 VAL A C 1
ATOM 1127 O O . VAL A 1 141 ? -7.870 -5.641 7.797 1.00 95.12 141 VAL A O 1
ATOM 1130 N N . GLU A 1 142 ? -8.159 -3.422 8.029 1.00 95.06 142 GLU A N 1
ATOM 1131 C CA . GLU A 1 142 ? -9.601 -3.377 7.768 1.00 95.06 142 GLU A CA 1
ATOM 1132 C C . GLU A 1 142 ? -9.865 -3.200 6.272 1.00 95.06 142 GLU A C 1
ATOM 1134 O O . GLU A 1 142 ? -10.798 -3.800 5.747 1.00 95.06 142 GLU A O 1
ATOM 1139 N N . ASP A 1 143 ? -9.027 -2.402 5.604 1.00 95.06 143 ASP A N 1
ATOM 1140 C CA . ASP A 1 143 ? -9.138 -2.115 4.178 1.00 95.06 143 ASP A CA 1
ATOM 1141 C C . ASP A 1 143 ? -7.763 -1.792 3.570 1.00 95.06 143 ASP A C 1
ATOM 1143 O O . ASP A 1 143 ? -6.863 -1.293 4.264 1.00 95.06 143 ASP A O 1
ATOM 1147 N N . ASP A 1 144 ? -7.600 -2.070 2.280 1.00 95.12 144 ASP A N 1
ATOM 1148 C CA . ASP A 1 144 ? -6.379 -1.828 1.519 1.00 95.12 144 ASP A CA 1
ATOM 1149 C C . ASP A 1 144 ? -6.676 -1.375 0.087 1.00 95.12 144 ASP A C 1
ATOM 1151 O O . ASP A 1 144 ? -7.520 -1.918 -0.623 1.00 95.12 144 ASP A O 1
ATOM 1155 N N . ILE A 1 145 ? -5.939 -0.364 -0.365 1.00 94.50 145 ILE A N 1
ATOM 1156 C CA . ILE A 1 145 ? -6.020 0.142 -1.732 1.00 94.50 145 ILE A CA 1
ATOM 1157 C C . ILE A 1 145 ? -4.633 0.137 -2.333 1.00 94.50 145 ILE A C 1
ATOM 1159 O O . ILE A 1 1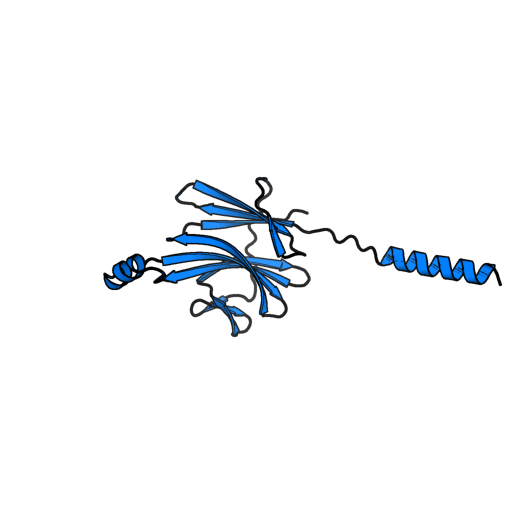45 ? -3.699 0.748 -1.812 1.00 94.50 145 ILE A O 1
ATOM 1163 N N . ARG A 1 146 ? -4.508 -0.491 -3.499 1.00 94.06 146 ARG A N 1
ATOM 1164 C CA . ARG A 1 146 ? -3.287 -0.420 -4.290 1.00 94.06 146 ARG A CA 1
ATOM 1165 C C . ARG A 1 146 ? -3.235 0.891 -5.064 1.00 94.06 146 ARG A C 1
ATOM 1167 O O . ARG A 1 146 ? -4.004 1.076 -6.001 1.00 94.06 146 ARG A O 1
ATOM 1174 N N . LEU A 1 147 ? -2.277 1.743 -4.720 1.00 91.19 147 LEU A N 1
ATOM 1175 C CA . LEU A 1 147 ? -2.039 3.010 -5.408 1.00 91.19 147 LEU A CA 1
ATOM 1176 C C . LEU A 1 147 ? -1.286 2.793 -6.725 1.00 91.19 147 LEU A C 1
ATOM 1178 O O . LEU A 1 147 ? -1.636 3.356 -7.752 1.00 91.19 147 LEU A O 1
ATOM 1182 N N . ILE A 1 148 ? -0.268 1.926 -6.720 1.00 90.12 148 ILE A N 1
ATOM 1183 C CA . ILE A 1 148 ? 0.520 1.623 -7.920 1.00 90.12 148 ILE A CA 1
ATOM 1184 C C . ILE A 1 148 ? 0.991 0.170 -7.935 1.00 90.12 148 ILE A C 1
ATOM 1186 O O . ILE A 1 148 ? 1.164 -0.467 -6.892 1.00 90.12 148 ILE A O 1
ATOM 1190 N N . LYS A 1 149 ? 1.226 -0.350 -9.140 1.00 89.38 149 LYS A N 1
ATOM 1191 C CA . LYS A 1 149 ? 1.934 -1.606 -9.401 1.00 89.38 149 LYS A CA 1
ATOM 1192 C C . LYS A 1 149 ? 2.811 -1.419 -10.630 1.00 89.38 149 LYS A C 1
ATOM 1194 O O . LYS A 1 149 ? 2.279 -1.275 -11.727 1.00 89.38 149 LYS A O 1
ATOM 1199 N N . GLN A 1 150 ? 4.126 -1.446 -10.458 1.00 84.50 150 GLN A N 1
ATOM 1200 C CA . GLN A 1 150 ? 5.070 -1.340 -11.571 1.00 84.50 150 GLN A CA 1
ATOM 1201 C C . GLN A 1 150 ? 6.255 -2.290 -11.400 1.00 84.50 150 GLN A C 1
ATOM 1203 O O . GLN A 1 150 ? 6.578 -2.734 -10.295 1.00 84.50 150 GLN A O 1
ATOM 1208 N N . ASP A 1 151 ? 6.896 -2.597 -12.525 1.00 80.62 151 ASP A N 1
ATOM 1209 C CA . ASP A 1 151 ? 8.195 -3.258 -12.538 1.00 80.62 151 ASP A CA 1
ATOM 1210 C C . ASP A 1 151 ? 9.228 -2.243 -12.000 1.00 80.62 151 ASP A C 1
ATOM 1212 O O . ASP A 1 151 ? 9.402 -1.175 -12.581 1.00 80.62 151 ASP A O 1
ATOM 1216 N N . ASN A 1 152 ? 9.854 -2.557 -10.860 1.00 70.56 152 ASN A N 1
ATOM 1217 C CA . ASN A 1 152 ? 10.783 -1.700 -10.108 1.00 70.56 152 ASN A CA 1
ATOM 1218 C C . ASN A 1 152 ? 10.271 -0.270 -9.800 1.00 70.56 152 ASN A C 1
ATOM 1220 O O . ASN A 1 152 ? 10.640 0.701 -10.458 1.00 70.56 152 ASN A O 1
ATOM 1224 N N . ALA A 1 153 ? 9.473 -0.127 -8.736 1.00 67.25 153 ALA A N 1
ATOM 1225 C CA . ALA A 1 153 ? 8.947 1.166 -8.272 1.00 67.25 153 ALA A CA 1
ATOM 1226 C C . ALA A 1 153 ? 9.681 1.707 -7.022 1.00 67.25 153 ALA A C 1
ATOM 1228 O O . ALA A 1 153 ? 9.109 2.450 -6.226 1.00 67.25 153 ALA A O 1
ATOM 1229 N N . SER A 1 154 ? 10.949 1.336 -6.829 1.00 75.19 154 SER A N 1
ATOM 1230 C CA . SER A 1 154 ? 11.752 1.754 -5.666 1.00 75.19 154 SER A CA 1
ATOM 1231 C C . SER A 1 154 ? 11.996 3.272 -5.593 1.00 75.19 154 SER A C 1
ATOM 1233 O O . SER A 1 154 ? 12.148 3.820 -4.501 1.00 75.19 154 SER A O 1
ATOM 1235 N N . SER A 1 155 ? 11.964 3.964 -6.737 1.00 82.69 155 SER A N 1
ATOM 1236 C CA . SER A 1 155 ? 12.144 5.419 -6.857 1.00 82.69 155 SER A CA 1
ATOM 1237 C C . SER A 1 155 ? 10.907 6.255 -6.518 1.00 82.69 155 SER A C 1
ATOM 1239 O O . SER A 1 155 ? 10.977 7.483 -6.576 1.00 82.69 155 SER A O 1
ATOM 1241 N N . TRP A 1 156 ? 9.773 5.621 -6.207 1.00 83.75 156 TRP A N 1
ATOM 1242 C CA . TRP A 1 156 ? 8.517 6.322 -5.950 1.00 83.75 156 TRP A CA 1
ATOM 1243 C C . TRP A 1 156 ? 8.406 6.779 -4.499 1.00 83.75 156 TRP A C 1
ATOM 1245 O O . TRP A 1 156 ? 8.297 5.956 -3.594 1.00 83.75 156 TRP A O 1
ATOM 1255 N N . VAL A 1 157 ? 8.375 8.083 -4.267 1.00 87.69 157 VAL A N 1
ATOM 1256 C CA . VAL A 1 157 ? 8.163 8.682 -2.943 1.00 87.69 157 VAL A CA 1
ATOM 1257 C C . VAL A 1 157 ? 6.701 9.073 -2.781 1.00 87.69 157 VAL A C 1
ATOM 1259 O O . VAL A 1 157 ? 6.027 9.391 -3.757 1.00 87.69 157 VAL A O 1
ATOM 1262 N N . VAL A 1 158 ? 6.210 9.049 -1.543 1.00 87.50 158 VAL A N 1
ATOM 1263 C CA . VAL A 1 158 ? 4.836 9.429 -1.214 1.00 87.50 158 VAL A CA 1
ATOM 1264 C C . VAL A 1 158 ? 4.836 10.730 -0.438 1.00 87.50 158 VAL A C 1
ATOM 1266 O O . VAL A 1 158 ? 5.573 10.878 0.537 1.00 87.50 158 VAL A O 1
ATOM 1269 N N . LYS A 1 159 ? 3.975 11.655 -0.844 1.00 87.44 159 LYS A N 1
ATOM 1270 C CA . LYS A 1 159 ? 3.626 12.842 -0.072 1.00 87.44 159 LYS A CA 1
ATOM 1271 C C . LYS A 1 159 ? 2.129 12.823 0.188 1.00 87.44 159 LYS A C 1
ATOM 1273 O O . LYS A 1 159 ? 1.346 12.522 -0.705 1.00 87.44 159 LYS A O 1
ATOM 1278 N N . VAL A 1 160 ? 1.732 13.116 1.419 1.00 84.75 160 VAL A N 1
ATOM 1279 C CA . VAL A 1 160 ? 0.321 13.132 1.815 1.00 84.75 160 VAL A CA 1
ATOM 1280 C C . VAL A 1 160 ? -0.030 14.531 2.300 1.00 84.75 160 VAL A C 1
ATOM 1282 O O . VAL A 1 160 ? 0.732 15.170 3.020 1.00 84.75 160 VAL A O 1
ATOM 1285 N N . ALA A 1 161 ? -1.185 15.018 1.887 1.00 81.00 161 ALA A N 1
ATOM 1286 C CA . ALA A 1 161 ? -1.763 16.288 2.276 1.00 81.00 161 ALA A CA 1
ATOM 1287 C C . ALA A 1 161 ? -3.168 16.032 2.824 1.00 81.00 161 ALA A C 1
ATOM 1289 O O . ALA A 1 161 ? -3.866 15.120 2.378 1.00 81.00 161 ALA A O 1
ATOM 1290 N N . ILE A 1 162 ? -3.569 16.809 3.826 1.00 72.56 162 ILE A N 1
ATOM 1291 C CA . ILE A 1 162 ? -4.891 16.684 4.448 1.00 72.56 162 ILE A CA 1
ATOM 1292 C C . ILE A 1 162 ? -5.657 17.948 4.126 1.00 72.56 162 ILE A C 1
ATOM 1294 O O . ILE A 1 162 ? -5.239 19.029 4.541 1.00 72.56 162 ILE A O 1
ATOM 1298 N N . ALA A 1 163 ? -6.753 17.804 3.388 1.00 63.28 163 ALA A N 1
ATOM 1299 C CA . ALA A 1 163 ? -7.699 18.892 3.228 1.00 63.28 163 ALA A CA 1
ATOM 1300 C C . ALA A 1 163 ? -8.457 19.054 4.557 1.00 63.28 163 ALA A C 1
ATOM 1302 O O . ALA A 1 163 ? -9.020 18.084 5.070 1.00 63.28 163 ALA A O 1
ATOM 1303 N N . ASN A 1 164 ? -8.382 20.252 5.145 1.00 49.03 164 ASN A N 1
ATOM 1304 C CA . ASN A 1 164 ? -9.111 20.616 6.365 1.00 49.03 164 ASN A CA 1
ATOM 1305 C C . ASN A 1 164 ? -10.513 21.122 6.038 1.00 49.03 164 ASN A C 1
ATOM 1307 O O . ASN A 1 164 ? -10.631 21.882 5.050 1.00 49.03 164 ASN A O 1
#

Mean predicted aligned error: 11.33 Å

Nearest PDB structures (foldseek):
  6u9e-assembly1_A  TM=2.035E-01  e=6.092E-01  Francisella tularensis subsp. novicida
  6u9g-assembly1_E  TM=1.757E-01  e=8.310E-01  Francisella tularensis subsp. novicida U112
  9gwt-assembly1_P  TM=1.813E-01  e=1.628E+00  Homo sapiens

Radius of gyration: 22.3 Å; Cα contacts (8 Å, |Δi|>4): 303; chains: 1; bounding box: 74×41×46 Å

Sequence (164 aa):
LVCREALLKLSISLLLLLFSFNTISKDLSIELLNLIKEESFLYSLDLNSFKLNENKSTDNTVSAVSEHNYSIKNQSLVINNSAIFDANEILFVKRFENFDFVIIRETYNSFSNPLKLLVAVAGHPMQITKIYALKIKSGKVEDDIRLIKQDNASSWVVKVAIAN

Secondary structure (DSSP, 8-state):
-HHHHHHHHHHHHHHHHTS-------EEEEEEEETTTTEEEEEEEETTTTEEEE----------B---SEEEETTEEEETTEEEEE-SEEEEEEE-SS-EEEEEEEEEE---SHHHHHHHHTT---EEEEEEEEEEETTEEEEEEEEEEEES-TTEEEEEEE--

Solvent-accessible surface area (backbone atoms only — not comparable to full-atom values): 9499 Å² total; per-residue (Å²): 116,75,71,59,58,54,55,53,52,52,52,53,54,53,54,56,61,70,67,65,66,80,79,74,82,49,39,34,39,39,38,41,35,29,75,82,76,75,45,73,47,50,34,36,33,37,66,86,79,70,44,79,42,85,45,95,74,89,82,69,84,48,90,57,88,56,96,62,80,66,45,71,54,94,53,14,36,25,46,92,91,39,74,61,47,76,16,65,43,79,67,40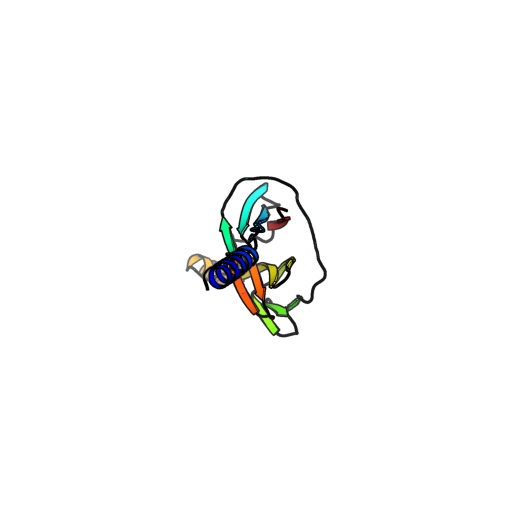,45,47,80,52,100,80,37,36,42,36,30,33,31,31,70,48,74,44,61,90,43,73,65,41,36,52,40,29,75,73,72,51,61,42,43,35,22,34,34,35,44,34,38,32,42,97,87,35,72,77,46,76,43,77,78,47,76,38,78,65,45,85,57,52,45,68,46,44,20,72,60,128

Foldseek 3Di:
DVVVVVVVVVVVVVVVVVPPPPPPFWKKWKWKAQPPPRDIFIWIAGPVVRDIDRDDDDDDWDDDDDDDQWDDDPQFIDHPNDGAGGADAWQDWDDDPFWIKTKGKHKDFDPPDPVQVVCVVVVHGFIKMWIKIFTGGPRHGPDIDTPDIDGDRVSIHMIMDIDD

pLDDT: mean 78.21, std 16.35, range [38.31, 95.75]